Protein AF-A0A7V8VT86-F1 (afdb_monomer)

Sequence (67 aa):
TLEEILAGMTMVAEGVRTTRSARDLARRMGIEMPIVEEVHALLFEGRPAREAVGSLMLREPKPEHWE

Secondary structu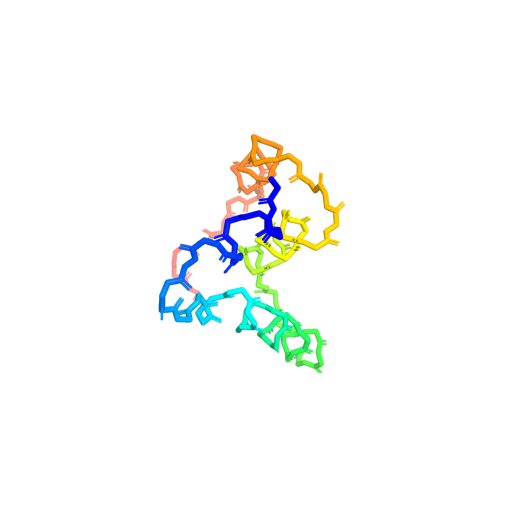re (DSSP, 8-state):
-HHHHHHT-SS--HHHHHHHHHHHHHHHHT---HHHHHHHHHHHS---HHHHHHHHHTSPP--SS--

Solvent-accessible surface area (backbone atoms only — not comparable to full-atom values): 4195 Å² total; per-residue (Å²): 105,72,66,58,53,59,74,70,46,94,64,83,68,57,64,69,59,48,34,55,55,51,40,56,49,27,60,76,69,71,47,92,51,69,68,42,51,39,52,34,33,39,76,76,66,73,42,55,66,71,59,40,53,50,53,66,72,68,48,82,89,70,74,93,69,88,127

pLDDT: mean 95.34, std 4.18, range [71.31, 98.56]

Nearest PDB structures (foldseek):
  1z82-assembly1_B  TM=9.675E-01  e=9.540E-03  Thermotoga maritima MSB8
  3k96-assembly1_B  TM=9.335E-01  e=2.800E-02  Coxiella burnetii RSA 493
  1n1e-assembly1_B  TM=8.991E-01  e=2.288E-02  Leishmania mexicana
  1evy-assembly1_A  TM=8.671E-01  e=3.920E-02  Leishmania mexicana

Radius of gyration: 14.17 Å; Cα contacts (8 Å, |Δi|>4): 32; chains: 1; bounding box: 28×21×42 Å

Foldseek 3Di:
DLVVVCVPDPDDPVLLVVLVVVVVVCVVVVHDDLLSVLVCCVNPVVDDPVVSVVVVVPDDDDDPDDD

Mean predicted aligned error: 3.15 Å

Structure (mmCIF, N/CA/C/O backbone):
data_AF-A0A7V8VT86-F1
#
_entry.id   AF-A0A7V8VT86-F1
#
loop_
_atom_site.group_PDB
_atom_site.id
_atom_site.type_symbol
_atom_site.label_atom_id
_atom_site.label_alt_id
_atom_site.label_comp_id
_atom_site.label_asym_id
_atom_site.label_entity_id
_atom_site.label_seq_id
_atom_site.pdbx_PDB_ins_code
_atom_site.Cartn_x
_atom_site.Cartn_y
_atom_site.Cartn_z
_atom_site.occupancy
_atom_site.B_iso_or_equiv
_atom_site.auth_seq_id
_atom_site.auth_comp_id
_atom_site.auth_asym_id
_atom_site.auth_atom_id
_atom_site.pdbx_PDB_model_num
ATOM 1 N N . THR A 1 1 ? -3.242 0.169 16.763 1.00 88.75 1 THR A N 1
ATOM 2 C CA . THR A 1 1 ? -3.507 -0.496 15.469 1.00 88.75 1 THR A CA 1
ATOM 3 C C . THR A 1 1 ? -4.129 0.502 14.506 1.00 88.75 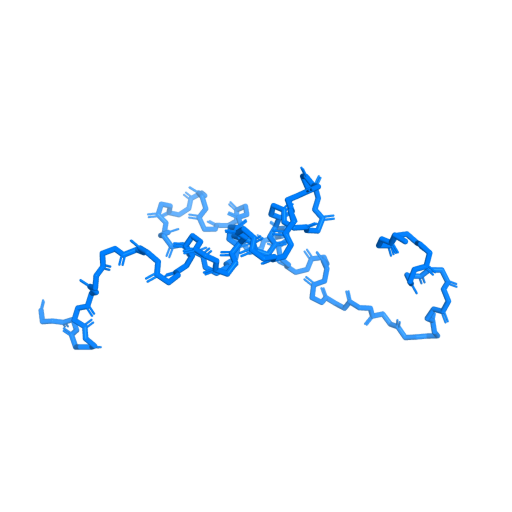1 THR A C 1
ATOM 5 O O . THR A 1 1 ? -4.329 1.651 14.894 1.00 88.75 1 THR A O 1
ATOM 8 N N . LEU A 1 2 ? -4.416 0.116 13.258 1.00 92.62 2 LEU A N 1
ATOM 9 C CA . LEU A 1 2 ? -5.117 1.002 12.321 1.00 92.62 2 LEU A CA 1
ATOM 10 C C . LEU A 1 2 ? -6.498 1.404 12.865 1.00 92.62 2 LEU A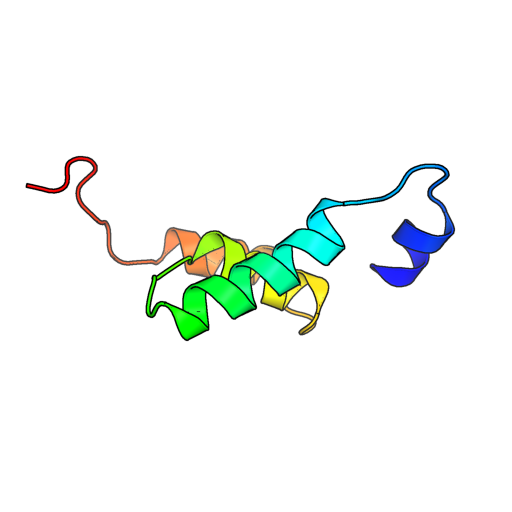 C 1
ATOM 12 O O . LEU A 1 2 ? -6.881 2.567 12.778 1.00 92.62 2 LEU A O 1
ATOM 16 N N . GLU A 1 3 ? -7.210 0.468 13.487 1.00 92.56 3 GLU A N 1
ATOM 17 C CA . GLU A 1 3 ? -8.536 0.677 14.075 1.00 92.56 3 GLU A CA 1
ATOM 18 C C . GLU A 1 3 ? -8.504 1.723 15.192 1.00 92.56 3 GLU A C 1
ATOM 20 O O . GLU A 1 3 ? -9.331 2.630 15.207 1.00 92.56 3 GLU A O 1
ATOM 25 N N . GLU A 1 4 ? -7.523 1.636 16.095 1.00 95.12 4 GLU A N 1
ATOM 26 C CA . GLU A 1 4 ? -7.351 2.601 17.191 1.00 95.12 4 GLU A CA 1
ATOM 27 C C . GLU A 1 4 ? -7.070 4.015 16.669 1.00 95.12 4 G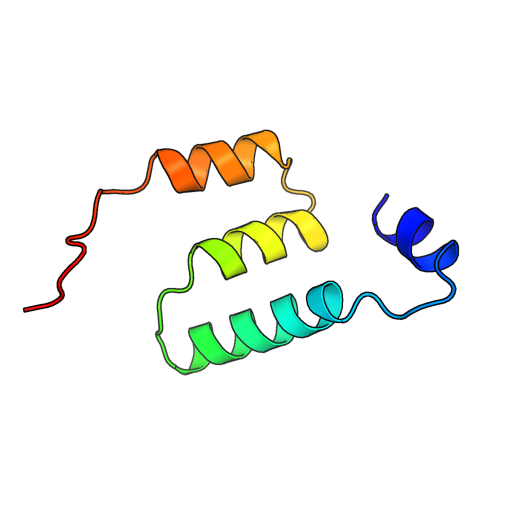LU A C 1
ATOM 29 O O . GLU A 1 4 ? -7.611 4.987 17.194 1.00 95.12 4 GLU A O 1
ATOM 34 N N . ILE A 1 5 ? -6.259 4.134 15.611 1.00 94.12 5 ILE A N 1
ATOM 35 C CA . ILE A 1 5 ? -5.961 5.425 14.978 1.00 94.12 5 ILE A CA 1
ATOM 36 C C . ILE A 1 5 ? -7.240 6.008 14.377 1.00 94.12 5 ILE A C 1
ATOM 38 O O . ILE A 1 5 ? -7.574 7.156 14.654 1.00 94.12 5 ILE A O 1
ATOM 42 N N . LEU A 1 6 ? -7.980 5.216 13.597 1.00 94.38 6 LEU A N 1
ATOM 43 C CA . LEU A 1 6 ? -9.213 5.667 12.951 1.00 94.38 6 LEU A CA 1
ATOM 44 C C . LEU A 1 6 ? -10.294 6.062 13.964 1.00 94.38 6 LEU A C 1
ATOM 46 O O . LEU A 1 6 ? -11.004 7.037 13.732 1.00 94.38 6 LEU A O 1
ATOM 50 N N . ALA A 1 7 ? -10.399 5.352 15.090 1.00 94.94 7 ALA A N 1
ATOM 51 C CA . ALA A 1 7 ? -11.350 5.6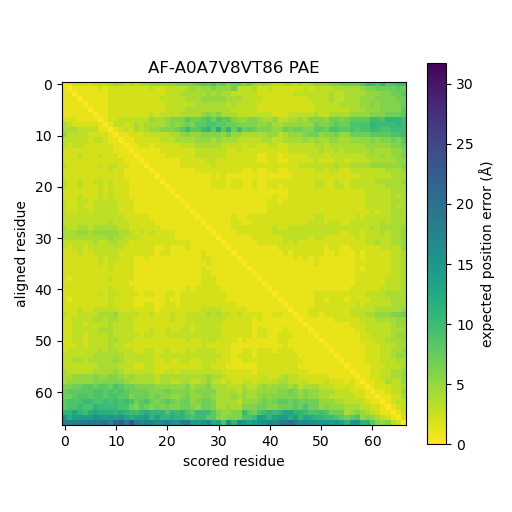71 16.155 1.00 94.94 7 ALA A CA 1
ATOM 52 C C . ALA A 1 7 ? -11.058 7.018 16.843 1.00 94.94 7 ALA A C 1
ATOM 54 O O . ALA A 1 7 ? -11.979 7.663 17.340 1.00 94.94 7 ALA A O 1
ATOM 55 N N . GLY A 1 8 ? -9.793 7.449 16.868 1.00 95.06 8 GLY A N 1
ATOM 56 C CA . GLY A 1 8 ? -9.368 8.715 17.471 1.00 95.06 8 GLY A CA 1
ATOM 57 C C . GLY A 1 8 ? -9.429 9.930 16.541 1.00 95.06 8 GLY A C 1
ATOM 58 O O . GLY A 1 8 ? -9.136 11.041 16.982 1.00 95.06 8 GLY A O 1
ATOM 59 N N . MET A 1 9 ? -9.767 9.756 15.260 1.00 93.31 9 MET A N 1
ATOM 60 C CA . MET A 1 9 ? -9.742 10.842 14.279 1.00 93.31 9 MET A CA 1
ATOM 61 C C . MET A 1 9 ? -11.094 11.550 14.153 1.00 93.31 9 MET A C 1
ATOM 63 O O . MET A 1 9 ? -12.129 10.930 13.937 1.00 93.31 9 MET A O 1
ATOM 67 N N . THR A 1 10 ? -11.065 12.883 14.171 1.00 92.69 10 THR A N 1
ATOM 68 C CA . THR A 1 10 ? -12.232 13.725 13.841 1.00 92.69 10 THR A CA 1
ATOM 69 C C . THR A 1 10 ? -12.456 13.842 12.329 1.00 92.69 10 THR A C 1
ATOM 71 O O . THR A 1 10 ? -13.555 14.152 11.877 1.00 92.69 10 THR A O 1
ATOM 74 N N . MET A 1 11 ? -11.406 13.616 11.535 1.00 93.12 11 MET A N 1
ATOM 75 C CA . MET A 1 11 ? -11.423 13.711 10.074 1.00 93.12 11 MET A CA 1
ATOM 76 C C . MET A 1 11 ? -11.224 12.339 9.433 1.00 93.12 11 MET A C 1
ATOM 78 O O . MET A 1 11 ? -10.613 11.445 10.012 1.00 93.12 11 MET A O 1
ATOM 82 N N . VAL A 1 12 ? -11.711 12.175 8.206 1.00 92.44 12 VAL A N 1
ATOM 83 C CA . VAL A 1 12 ? -11.611 10.907 7.479 1.00 92.44 12 VAL A CA 1
ATOM 84 C C . VAL A 1 12 ? -10.205 10.721 6.907 1.00 92.44 12 VAL A C 1
ATOM 86 O O . VAL A 1 12 ? -9.717 11.555 6.151 1.00 92.44 12 VAL A O 1
ATOM 89 N N . ALA A 1 13 ? -9.585 9.572 7.179 1.00 94.44 13 ALA A N 1
ATOM 90 C CA . ALA A 1 13 ? -8.384 9.131 6.475 1.00 94.44 13 ALA A CA 1
ATOM 91 C C . ALA A 1 13 ? -8.751 8.527 5.105 1.00 94.44 13 ALA A C 1
ATOM 93 O O . ALA A 1 13 ? -8.853 7.308 4.951 1.00 94.44 13 ALA A O 1
ATOM 94 N N . GLU A 1 14 ? -8.977 9.376 4.099 1.00 96.25 14 GLU A N 1
ATOM 95 C CA . GLU A 1 14 ? -9.408 8.947 2.756 1.00 96.25 14 GLU A CA 1
ATOM 96 C C . GLU A 1 14 ? -8.469 7.910 2.135 1.00 96.25 14 GLU A C 1
ATOM 98 O O . GLU A 1 14 ? -8.935 6.916 1.576 1.00 96.25 14 GLU A O 1
ATOM 103 N N . GLY A 1 15 ? -7.156 8.094 2.318 1.00 96.06 15 GLY A N 1
ATOM 104 C CA . GLY A 1 15 ? -6.120 7.197 1.808 1.00 96.06 15 GLY A CA 1
ATOM 105 C C . GLY A 1 15 ? -6.336 5.733 2.189 1.00 96.06 15 GLY A C 1
ATOM 106 O O . GLY A 1 15 ? -6.122 4.865 1.352 1.00 96.06 15 GLY A O 1
ATOM 107 N N . VAL A 1 16 ? -6.863 5.444 3.387 1.00 96.12 16 VAL A N 1
ATOM 108 C CA . VAL A 1 16 ? -7.142 4.062 3.813 1.00 96.12 16 VAL A CA 1
ATOM 109 C C . VAL A 1 16 ? -8.133 3.397 2.860 1.00 96.12 16 VAL A C 1
ATOM 111 O O . VAL A 1 16 ? -7.885 2.306 2.352 1.00 96.12 16 VAL A O 1
ATOM 114 N N . ARG A 1 17 ? -9.244 4.071 2.550 1.00 94.50 17 ARG A N 1
ATOM 115 C CA . ARG A 1 17 ? -10.260 3.529 1.636 1.00 94.50 17 ARG A CA 1
ATOM 116 C C . ARG A 1 17 ? -9.790 3.563 0.186 1.00 94.50 17 ARG A C 1
ATOM 118 O O . ARG A 1 17 ? -9.979 2.587 -0.538 1.00 94.50 17 ARG A O 1
ATOM 125 N N . THR A 1 18 ? -9.148 4.654 -0.223 1.00 97.94 18 THR A N 1
ATOM 126 C CA . THR A 1 18 ? -8.663 4.846 -1.594 1.00 97.94 18 THR A CA 1
ATOM 127 C C . THR A 1 18 ? -7.625 3.800 -1.982 1.00 97.94 18 THR A C 1
ATOM 129 O O . THR A 1 18 ? -7.688 3.297 -3.098 1.00 97.94 18 THR A O 1
ATOM 132 N N . THR A 1 19 ? -6.735 3.392 -1.073 1.00 98.25 19 THR A N 1
ATOM 133 C CA . THR A 1 19 ? -5.751 2.331 -1.336 1.00 98.25 19 THR A CA 1
ATOM 134 C C . THR A 1 19 ? -6.411 1.028 -1.784 1.00 98.25 19 THR A C 1
ATOM 136 O O . THR A 1 19 ? -5.948 0.413 -2.743 1.00 98.25 19 THR A O 1
ATOM 139 N N . ARG A 1 20 ? -7.509 0.611 -1.138 1.00 97.38 20 ARG A N 1
ATOM 140 C CA . ARG A 1 20 ? -8.236 -0.608 -1.528 1.00 97.38 20 ARG A CA 1
ATOM 141 C C . ARG A 1 20 ? -8.833 -0.472 -2.928 1.00 97.38 20 ARG A C 1
ATOM 143 O O . ARG A 1 20 ? -8.585 -1.318 -3.781 1.00 97.38 20 ARG A O 1
ATOM 150 N N . SER A 1 21 ? -9.540 0.626 -3.182 1.00 97.94 21 SER A N 1
ATOM 151 C CA . SER A 1 21 ? -10.156 0.893 -4.487 1.00 97.94 21 SER A CA 1
ATOM 152 C C . SER A 1 21 ? -9.124 0.992 -5.616 1.00 97.94 21 SER A C 1
ATOM 154 O O . SER A 1 21 ? -9.337 0.445 -6.696 1.00 97.94 21 SER A O 1
ATOM 156 N N . ALA A 1 22 ? -7.994 1.659 -5.366 1.00 98.44 22 ALA A N 1
ATOM 157 C CA . ALA A 1 22 ? -6.910 1.810 -6.331 1.00 98.44 22 ALA A CA 1
ATOM 158 C C . ALA A 1 22 ? -6.261 0.461 -6.667 1.00 98.44 22 ALA A C 1
ATOM 160 O O . ALA A 1 22 ? -6.060 0.166 -7.843 1.00 98.44 22 ALA A O 1
ATOM 161 N N . ARG A 1 23 ? -5.999 -0.386 -5.661 1.00 98.50 23 ARG A N 1
ATOM 162 C CA . ARG A 1 23 ? -5.474 -1.747 -5.863 1.00 98.50 23 ARG A CA 1
ATOM 163 C C . ARG A 1 23 ? -6.419 -2.597 -6.704 1.00 98.50 23 ARG A C 1
ATOM 165 O O . ARG A 1 23 ? -5.988 -3.238 -7.660 1.00 98.50 23 ARG A O 1
ATOM 172 N N . ASP A 1 24 ? -7.705 -2.596 -6.362 1.00 98.19 24 ASP A N 1
ATOM 173 C CA . ASP A 1 24 ? -8.707 -3.393 -7.071 1.00 98.19 24 ASP A CA 1
ATOM 174 C C . ASP A 1 24 ? -8.836 -2.955 -8.535 1.00 98.19 24 ASP A C 1
ATOM 176 O O . ASP A 1 24 ? -8.934 -3.798 -9.429 1.00 98.19 24 ASP A O 1
ATOM 180 N N . LEU A 1 25 ? -8.789 -1.646 -8.798 1.00 98.56 25 LEU A N 1
ATOM 181 C CA . LEU A 1 25 ? -8.789 -1.111 -10.158 1.00 98.56 25 LEU A CA 1
ATOM 182 C C . LEU A 1 25 ? -7.516 -1.498 -10.920 1.00 98.56 25 LEU A C 1
ATOM 184 O O . LEU A 1 25 ? -7.615 -2.007 -12.035 1.00 98.56 25 LEU A O 1
ATOM 188 N N . ALA A 1 26 ? -6.342 -1.318 -10.312 1.00 98.56 26 ALA A N 1
ATOM 189 C CA . ALA A 1 26 ? -5.056 -1.667 -10.913 1.00 98.56 26 ALA A CA 1
ATOM 190 C C . ALA A 1 26 ? -5.016 -3.139 -11.344 1.00 98.56 26 ALA A C 1
ATOM 192 O O . ALA A 1 26 ? -4.663 -3.444 -12.482 1.00 98.56 26 ALA A O 1
ATOM 193 N N . ARG A 1 27 ? -5.492 -4.046 -10.482 1.00 97.75 27 ARG A N 1
ATOM 194 C CA . ARG A 1 27 ? -5.589 -5.484 -10.774 1.00 97.75 27 ARG A CA 1
ATOM 195 C C . ARG A 1 27 ? -6.528 -5.792 -11.930 1.00 97.75 27 ARG A C 1
ATOM 197 O O . ARG A 1 27 ? -6.173 -6.581 -12.799 1.00 97.75 27 ARG A O 1
ATOM 204 N N . ARG A 1 28 ? -7.705 -5.161 -11.970 1.00 98.44 28 ARG A N 1
ATOM 205 C CA . ARG A 1 28 ? -8.661 -5.320 -13.084 1.00 98.44 28 ARG A CA 1
ATOM 206 C C . ARG A 1 28 ? -8.086 -4.836 -14.412 1.00 98.44 28 ARG A C 1
ATOM 208 O O . ARG A 1 28 ? -8.415 -5.400 -15.447 1.00 98.44 28 ARG A O 1
ATOM 215 N N . MET A 1 29 ? -7.256 -3.799 -14.374 1.00 98.50 29 MET A N 1
ATOM 216 C CA . MET A 1 29 ? -6.632 -3.209 -15.559 1.00 98.50 29 MET A CA 1
ATOM 217 C C . MET A 1 29 ? -5.287 -3.850 -15.926 1.00 98.50 29 MET A C 1
ATOM 219 O O . MET A 1 29 ? -4.719 -3.493 -16.952 1.00 98.50 29 MET A O 1
ATOM 223 N N . GLY A 1 30 ? -4.763 -4.769 -15.108 1.00 97.69 30 GLY A N 1
ATOM 224 C CA . GLY A 1 30 ? -3.429 -5.342 -15.305 1.00 97.69 30 GLY A CA 1
ATOM 225 C C . GLY A 1 30 ? -2.291 -4.323 -15.161 1.00 97.69 30 GLY A C 1
ATOM 226 O O . GLY A 1 30 ? -1.238 -4.500 -15.765 1.00 97.69 30 GLY A O 1
ATOM 227 N N . ILE A 1 31 ? -2.494 -3.248 -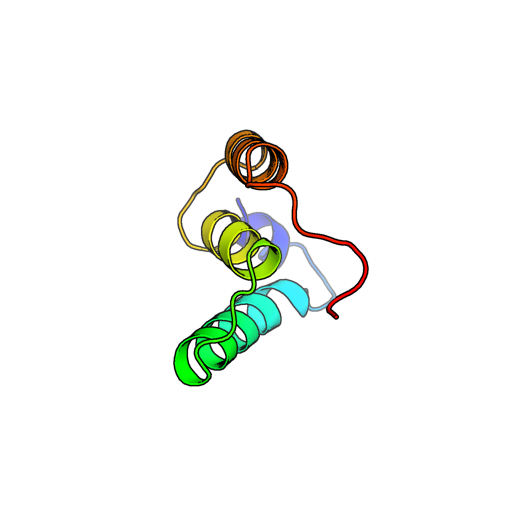14.392 1.00 97.38 31 ILE A N 1
ATOM 228 C CA . ILE A 1 31 ? -1.496 -2.196 -14.159 1.00 97.38 31 ILE A CA 1
ATOM 229 C C . ILE A 1 31 ? -0.706 -2.515 -12.886 1.00 97.38 31 ILE A C 1
ATOM 231 O O . ILE A 1 31 ? -1.282 -2.713 -11.817 1.00 97.38 31 ILE A O 1
ATOM 235 N N . GLU A 1 32 ? 0.624 -2.508 -12.977 1.00 95.19 32 GLU A N 1
ATOM 236 C CA . GLU A 1 32 ? 1.498 -2.646 -11.808 1.00 95.19 32 GLU A CA 1
ATOM 237 C C . GLU A 1 32 ? 1.482 -1.351 -10.975 1.00 95.19 32 GLU A C 1
ATOM 239 O O . GLU A 1 32 ? 1.930 -0.300 -11.433 1.00 95.19 32 GLU A O 1
ATOM 244 N N . MET A 1 33 ? 1.007 -1.424 -9.726 1.00 97.12 33 MET A N 1
ATOM 245 C CA . MET A 1 33 ? 1.038 -0.310 -8.765 1.00 97.12 33 MET A CA 1
ATOM 246 C C . MET A 1 33 ? 1.729 -0.730 -7.455 1.00 97.12 33 MET A C 1
ATOM 248 O O . MET A 1 33 ? 1.070 -0.977 -6.445 1.00 97.12 33 MET A O 1
ATOM 252 N N . PRO A 1 34 ? 3.068 -0.795 -7.434 1.00 96.69 34 PRO A N 1
ATOM 253 C CA . PRO A 1 34 ? 3.825 -1.443 -6.362 1.00 96.69 34 PRO A CA 1
ATOM 254 C C . PRO A 1 34 ? 3.693 -0.718 -5.022 1.00 96.69 34 PRO A C 1
ATOM 256 O O . PRO A 1 34 ? 3.558 -1.355 -3.987 1.00 96.69 34 PRO A O 1
ATOM 259 N N . ILE A 1 35 ? 3.642 0.616 -5.032 1.00 97.62 35 ILE A N 1
ATOM 260 C CA . ILE A 1 35 ? 3.405 1.399 -3.811 1.00 97.62 35 ILE A CA 1
ATOM 261 C C . ILE A 1 35 ? 2.005 1.115 -3.250 1.00 97.62 35 ILE A C 1
ATOM 263 O O . ILE A 1 35 ? 1.845 0.949 -2.046 1.00 97.62 35 ILE A O 1
ATOM 267 N N . VAL A 1 36 ? 0.988 1.023 -4.112 1.00 98.38 36 VAL A N 1
ATOM 268 C CA . VAL A 1 36 ? -0.394 0.759 -3.683 1.00 98.38 36 VAL A CA 1
ATOM 269 C C . VAL A 1 36 ? -0.536 -0.653 -3.116 1.00 98.38 36 VAL A C 1
ATOM 271 O O . VAL A 1 36 ? -1.203 -0.821 -2.098 1.00 98.38 36 VAL A O 1
ATOM 274 N N . GLU A 1 37 ? 0.113 -1.650 -3.722 1.00 98.25 37 GLU A N 1
ATOM 275 C CA . GLU A 1 37 ? 0.142 -3.025 -3.205 1.00 98.25 37 GLU A CA 1
ATOM 276 C C . GLU A 1 37 ? 0.789 -3.088 -1.812 1.00 98.25 37 GLU A C 1
ATOM 278 O O . GLU A 1 37 ? 0.226 -3.683 -0.894 1.00 98.25 37 GLU A O 1
ATOM 283 N N . GLU A 1 38 ? 1.918 -2.406 -1.616 1.00 98.12 38 GLU A N 1
ATOM 284 C CA . GLU A 1 38 ? 2.635 -2.391 -0.336 1.00 98.12 38 GLU A CA 1
ATOM 285 C C . GLU A 1 38 ? 1.867 -1.642 0.763 1.00 98.12 38 GLU A C 1
ATOM 287 O O . GLU A 1 38 ? 1.770 -2.116 1.897 1.00 98.12 38 GLU A O 1
ATOM 292 N N . VAL A 1 39 ? 1.236 -0.513 0.429 1.00 98.06 39 VAL A N 1
ATOM 293 C CA . VAL A 1 39 ? 0.369 0.216 1.369 1.00 98.06 39 VAL A CA 1
ATOM 294 C C . VAL A 1 39 ? -0.885 -0.598 1.696 1.00 98.06 39 VAL A C 1
ATOM 296 O O . VAL A 1 39 ? -1.317 -0.611 2.847 1.00 98.06 39 VAL A O 1
ATOM 299 N N . HIS A 1 40 ? -1.459 -1.320 0.730 1.00 98.31 40 HIS A N 1
ATOM 300 C CA . HIS A 1 40 ? -2.586 -2.214 0.996 1.00 98.31 40 HIS A CA 1
ATOM 301 C C . HIS A 1 40 ? -2.196 -3.331 1.966 1.00 98.31 40 HIS A C 1
ATOM 303 O O . HIS A 1 40 ? -2.915 -3.573 2.934 1.00 98.31 40 HIS A O 1
ATOM 309 N N . ALA A 1 41 ? -1.059 -3.991 1.734 1.00 97.75 41 ALA A N 1
ATOM 310 C CA . ALA A 1 41 ? -0.580 -5.062 2.601 1.00 97.75 41 ALA A CA 1
ATOM 311 C C . ALA A 1 41 ? -0.314 -4.566 4.033 1.00 97.75 41 ALA A C 1
ATOM 313 O O . ALA A 1 41 ? -0.656 -5.237 5.007 1.00 97.75 41 ALA A O 1
ATOM 314 N N . LEU A 1 42 ? 0.233 -3.355 4.173 1.00 96.75 42 LEU A N 1
ATOM 315 C CA . LEU A 1 42 ? 0.452 -2.713 5.470 1.00 96.75 42 LEU A CA 1
ATOM 316 C C . LEU A 1 42 ? -0.867 -2.425 6.196 1.00 96.75 42 LEU A C 1
ATOM 318 O O . LEU A 1 42 ? -1.004 -2.744 7.375 1.00 96.75 42 LEU A O 1
ATOM 322 N N . LEU A 1 43 ? -1.839 -1.830 5.500 1.00 96.62 43 LEU A N 1
ATOM 323 C CA . LEU A 1 43 ? -3.105 -1.405 6.104 1.00 96.62 43 LEU A CA 1
ATOM 324 C C . LEU A 1 43 ? -4.066 -2.565 6.389 1.00 96.62 43 LEU A C 1
ATOM 326 O O . LEU A 1 43 ? -4.850 -2.473 7.329 1.00 96.62 43 LEU A O 1
ATOM 330 N N . PHE A 1 44 ? -4.047 -3.626 5.578 1.00 96.38 44 PHE A N 1
ATOM 331 C CA . PHE A 1 44 ? -5.100 -4.651 5.589 1.00 96.38 44 PHE A CA 1
ATOM 332 C C . PHE A 1 44 ? -4.606 -6.088 5.752 1.00 96.38 44 PHE A C 1
ATOM 334 O O . PHE A 1 44 ? -5.421 -6.964 6.028 1.00 96.38 44 PHE A O 1
ATOM 341 N N . GLU A 1 45 ? -3.312 -6.350 5.577 1.00 96.44 45 GLU A N 1
ATOM 342 C CA . GLU A 1 45 ? -2.741 -7.708 5.606 1.00 96.44 45 GLU A CA 1
ATOM 343 C C . GLU A 1 45 ? -1.690 -7.861 6.723 1.00 96.44 45 GLU A C 1
ATOM 345 O O . GLU A 1 45 ? -1.043 -8.897 6.839 1.00 96.44 45 GLU A O 1
ATOM 350 N N . GLY A 1 46 ? -1.532 -6.840 7.575 1.00 95.25 46 GLY A N 1
ATOM 351 C CA . GLY A 1 46 ? -0.643 -6.873 8.738 1.00 95.25 46 GLY A CA 1
ATOM 352 C C . GLY A 1 46 ? 0.845 -6.794 8.398 1.00 95.25 46 GLY A C 1
ATOM 353 O O . GLY A 1 46 ? 1.680 -7.084 9.256 1.00 95.25 46 GLY A O 1
ATOM 354 N N . ARG A 1 47 ? 1.199 -6.401 7.168 1.00 96.38 47 ARG A N 1
ATOM 355 C CA . ARG A 1 47 ? 2.599 -6.306 6.751 1.00 96.38 47 ARG A CA 1
ATOM 356 C C . ARG A 1 47 ? 3.342 -5.227 7.553 1.00 96.38 47 ARG A C 1
ATOM 358 O O . ARG A 1 47 ? 2.904 -4.074 7.568 1.00 96.38 47 ARG A O 1
ATOM 365 N N . PRO A 1 48 ? 4.498 -5.535 8.168 1.00 97.44 48 PRO A N 1
ATOM 366 C CA . PRO A 1 48 ? 5.293 -4.528 8.858 1.00 97.44 48 PRO A CA 1
ATOM 367 C C . PRO A 1 48 ? 5.804 -3.444 7.903 1.00 97.44 48 PRO A C 1
ATOM 369 O O . PRO A 1 48 ? 6.359 -3.737 6.844 1.00 97.44 48 PRO A O 1
ATOM 372 N N . ALA A 1 49 ? 5.709 -2.175 8.312 1.00 96.00 49 ALA A N 1
ATOM 373 C CA . ALA A 1 49 ? 6.133 -1.037 7.490 1.00 96.00 49 ALA A CA 1
ATOM 374 C C . ALA A 1 49 ? 7.592 -1.142 7.011 1.00 96.00 49 ALA A C 1
ATOM 376 O O . ALA A 1 49 ? 7.905 -0.815 5.869 1.00 96.00 49 ALA A O 1
ATOM 377 N N . ARG A 1 50 ? 8.484 -1.654 7.869 1.00 97.38 50 ARG A N 1
ATOM 378 C CA . ARG A 1 50 ? 9.898 -1.873 7.533 1.00 97.38 50 ARG A CA 1
ATOM 379 C C . ARG A 1 50 ? 10.073 -2.866 6.380 1.00 97.38 50 ARG A C 1
ATOM 381 O O . ARG A 1 50 ? 10.925 -2.650 5.524 1.00 97.38 50 ARG A O 1
ATOM 388 N N . GLU A 1 51 ? 9.272 -3.925 6.347 1.00 98.00 51 GLU A N 1
ATOM 389 C CA . GLU A 1 51 ? 9.319 -4.937 5.287 1.00 98.00 51 GLU A CA 1
ATOM 390 C C . GLU A 1 51 ? 8.705 -4.429 3.983 1.00 98.00 51 GLU A C 1
ATOM 392 O O . GLU A 1 51 ? 9.205 -4.755 2.908 1.00 98.00 51 GLU A O 1
ATOM 397 N N . ALA A 1 52 ? 7.649 -3.615 4.067 1.00 97.31 52 ALA A N 1
ATOM 398 C CA . ALA A 1 52 ? 7.045 -2.974 2.902 1.00 97.31 52 ALA A CA 1
ATOM 399 C C . ALA A 1 52 ? 8.033 -2.018 2.214 1.00 97.31 52 ALA A C 1
ATOM 401 O O . ALA A 1 52 ? 8.258 -2.099 1.007 1.00 97.31 52 ALA A O 1
ATOM 402 N N . VAL A 1 53 ? 8.709 -1.166 2.995 1.00 97.44 53 VAL A N 1
ATOM 403 C CA . VAL A 1 53 ? 9.771 -0.290 2.473 1.0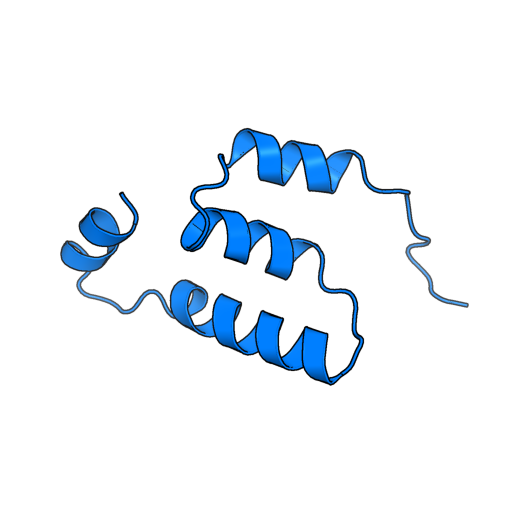0 97.44 53 VAL A CA 1
ATOM 404 C C . VAL A 1 53 ? 10.925 -1.114 1.904 1.00 97.44 53 VAL A C 1
ATOM 406 O O . VAL A 1 53 ? 11.374 -0.834 0.797 1.00 97.44 53 VAL A O 1
ATOM 409 N N . GLY A 1 54 ? 11.381 -2.148 2.618 1.00 97.69 54 GLY A N 1
ATOM 410 C CA . GLY A 1 54 ? 12.445 -3.032 2.132 1.00 97.69 54 GLY A CA 1
ATOM 411 C C . GLY A 1 54 ? 12.114 -3.649 0.772 1.00 97.69 54 GLY A C 1
ATOM 412 O O . GLY A 1 54 ? 12.933 -3.603 -0.137 1.00 97.69 54 GLY A O 1
ATOM 413 N N . SER A 1 55 ? 10.886 -4.137 0.603 1.00 96.56 55 SER A N 1
ATOM 414 C CA . SER A 1 55 ? 10.382 -4.674 -0.665 1.00 96.56 55 SER A CA 1
ATOM 415 C C . SER A 1 55 ? 10.411 -3.650 -1.793 1.00 96.56 55 SER A C 1
ATOM 417 O O . SER A 1 55 ? 10.937 -3.939 -2.863 1.00 96.56 55 SER A O 1
ATOM 419 N N . LEU A 1 56 ? 9.935 -2.424 -1.547 1.00 96.94 56 LEU A N 1
ATOM 420 C CA . LEU A 1 56 ? 9.969 -1.354 -2.549 1.00 96.94 56 LEU A CA 1
ATOM 421 C C . LEU A 1 56 ? 11.393 -1.008 -2.987 1.00 96.94 56 LEU A C 1
ATOM 423 O O . LEU A 1 56 ? 11.618 -0.797 -4.176 1.00 96.94 56 LEU A O 1
ATOM 427 N N . MET A 1 57 ? 12.332 -0.961 -2.040 1.00 96.81 57 MET A N 1
ATOM 428 C CA . MET A 1 57 ? 13.729 -0.595 -2.294 1.00 96.81 57 MET A CA 1
ATOM 429 C C 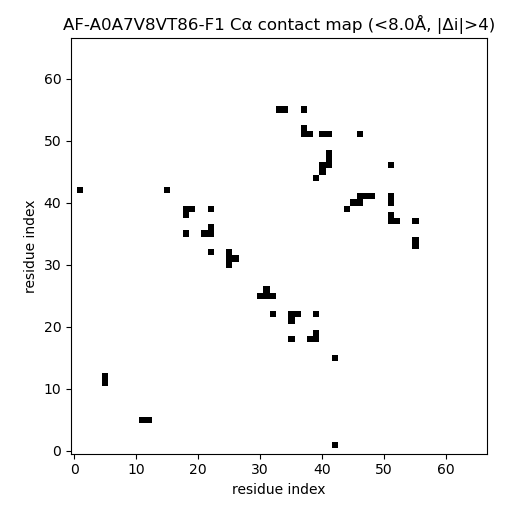. MET A 1 57 ? 14.531 -1.704 -2.985 1.00 96.81 57 MET A C 1
ATOM 431 O O . MET A 1 57 ? 15.531 -1.408 -3.629 1.00 96.81 57 MET A O 1
ATOM 435 N N . LEU A 1 58 ? 14.113 -2.966 -2.846 1.00 96.31 58 LEU A N 1
ATOM 436 C CA . LEU A 1 58 ? 14.760 -4.133 -3.458 1.00 96.31 58 LEU A CA 1
ATOM 437 C C . LEU A 1 58 ? 14.184 -4.501 -4.832 1.00 96.31 58 LEU A C 1
ATOM 439 O O . LEU A 1 58 ? 14.643 -5.464 -5.445 1.00 96.31 58 LEU A O 1
ATOM 443 N N . ARG A 1 59 ? 13.173 -3.770 -5.317 1.00 95.19 59 ARG A N 1
ATOM 444 C CA . ARG A 1 59 ? 12.632 -3.970 -6.664 1.00 95.19 59 ARG A CA 1
ATOM 445 C C . ARG A 1 59 ? 13.695 -3.705 -7.721 1.00 95.19 59 ARG A C 1
ATOM 447 O O . ARG A 1 59 ? 14.587 -2.879 -7.543 1.00 95.19 59 ARG A O 1
ATOM 454 N N . GLU A 1 60 ? 13.532 -4.377 -8.853 1.00 93.44 60 GLU A N 1
ATOM 455 C CA . GLU A 1 60 ? 14.346 -4.104 -10.028 1.00 93.44 60 GLU A CA 1
ATOM 456 C C . GLU A 1 60 ? 14.214 -2.625 -10.426 1.00 93.44 60 GLU A C 1
ATOM 458 O O . GLU A 1 60 ? 13.089 -2.114 -10.535 1.00 93.44 60 GLU A O 1
ATOM 463 N N . PRO A 1 61 ? 15.342 -1.920 -10.629 1.00 90.75 61 PRO A N 1
ATOM 464 C CA . PRO A 1 61 ? 15.324 -0.563 -11.143 1.00 90.75 61 PRO A CA 1
ATOM 465 C C . PRO A 1 61 ? 14.610 -0.526 -12.491 1.00 90.75 61 PRO A C 1
ATOM 467 O O . PRO A 1 61 ? 14.908 -1.317 -13.385 1.00 90.75 61 PRO A O 1
ATOM 470 N N . LYS A 1 62 ? 13.680 0.415 -12.642 1.00 88.44 62 LYS A N 1
ATOM 471 C CA . LYS A 1 62 ? 13.030 0.696 -13.922 1.00 88.44 62 LYS A CA 1
ATOM 472 C C . LYS A 1 62 ? 13.538 2.038 -14.455 1.00 88.44 62 LYS A C 1
ATOM 474 O O . LYS A 1 62 ? 13.816 2.922 -13.640 1.00 88.44 62 LYS A O 1
ATOM 479 N N . PRO A 1 63 ? 13.682 2.195 -15.780 1.00 92.06 63 PRO A N 1
ATOM 480 C CA . PRO A 1 63 ? 14.015 3.480 -16.377 1.00 92.06 63 PRO A CA 1
ATOM 481 C C . PRO A 1 63 ? 13.032 4.564 -15.932 1.00 92.06 63 PRO A C 1
ATOM 483 O O . PRO A 1 63 ? 11.837 4.310 -15.788 1.00 92.06 63 PRO A O 1
ATOM 486 N N . GLU A 1 64 ? 13.534 5.778 -15.725 1.00 91.00 64 GLU A N 1
ATOM 487 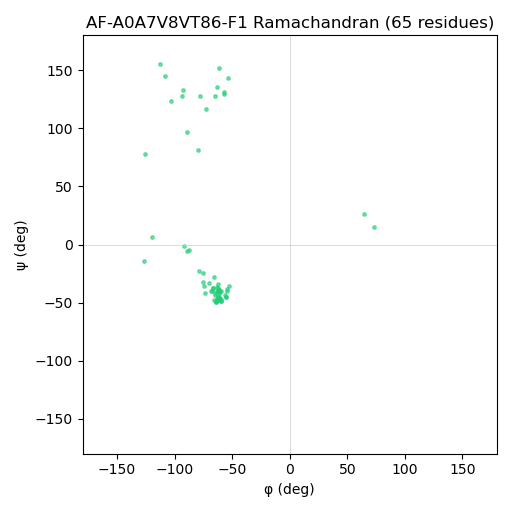C CA . GLU A 1 64 ? 12.676 6.931 -15.430 1.00 91.00 64 GLU A CA 1
ATOM 488 C C . GLU A 1 64 ? 11.859 7.348 -16.662 1.00 91.00 64 GLU A C 1
ATOM 490 O O . GLU A 1 64 ? 10.707 7.769 -16.549 1.00 91.00 64 GLU A O 1
ATOM 495 N N . HIS A 1 65 ? 12.442 7.167 -17.847 1.00 92.31 65 HIS A N 1
ATOM 496 C CA . HIS A 1 65 ? 11.799 7.410 -19.128 1.00 92.31 65 HIS A CA 1
ATOM 497 C C . HIS A 1 65 ? 11.394 6.084 -19.768 1.00 92.31 65 HIS A C 1
ATOM 499 O O . HIS A 1 65 ? 12.223 5.200 -19.976 1.00 92.31 65 HIS A O 1
ATOM 505 N N . TRP A 1 66 ? 10.105 5.964 -20.068 1.00 81.81 66 TRP A N 1
ATOM 506 C CA . TRP A 1 66 ? 9.540 4.840 -20.802 1.00 81.81 66 TRP A CA 1
ATOM 507 C C . TRP A 1 66 ? 9.616 5.181 -22.294 1.00 81.81 66 TRP A C 1
ATOM 509 O O . TRP A 1 66 ? 8.791 5.955 -22.779 1.00 81.81 66 TRP A O 1
ATOM 519 N N . GLU A 1 67 ? 10.655 4.690 -22.971 1.00 71.31 67 GLU A N 1
ATOM 520 C CA . GLU A 1 67 ? 10.777 4.730 -24.440 1.00 71.31 67 GLU A CA 1
ATOM 521 C C . GLU A 1 67 ? 9.941 3.632 -25.111 1.00 71.31 67 GLU A C 1
ATOM 523 O O . GLU A 1 67 ? 9.832 2.525 -24.530 1.00 71.31 67 GLU A O 1
#